Protein AF-A6WAY2-F1 (afdb_monomer_lite)

Radius of gyration: 15.47 Å; chains: 1; bounding box: 26×32×46 Å

Organism: Kineococcus radiotolerans (strain ATCC BAA-149 / DSM 14245 / SRS30216) (NCBI:txid266940)

Foldseek 3Di:
DALLVVQLVCLVPPPDWDFQFLVLVCVVPDPDQPDPVSSVVSVVVSVVSVVVSCVVVVQWDWDADPGGITTDRGDRPDDDDPVVVVVVPPDPDPPPDPPPRDD

Secondary structure (DSSP, 8-state):
--HHHHHHHHHHH--S--PEEHHHHHHHH-SS--SHHHHHHHHHHHHHHHHHHHHH-TT-EEEEETTEEEEEP---SS---HHHHHTTTT-TT-TTSSS-S--

Sequence (103 aa):
MDVYTWLTCRMSYLRKTVVVTWEQLRFQFDRQVSTPCGYRHFRAGFCEASRWVLAIYRGAKVNEVANGIRPRPSPPHVGRDPRRALNQDGEPGRSALFSRACA

Structure (mmCIF, N/CA/C/O backbone):
data_AF-A6WAY2-F1
#
_entry.id   AF-A6WAY2-F1
#
loop_
_atom_site.group_PDB
_atom_site.id
_atom_site.type_symbol
_atom_site.label_atom_id
_atom_site.label_alt_id
_atom_site.label_comp_id
_atom_site.label_asym_id
_atom_site.label_entity_id
_atom_site.label_seq_id
_atom_site.pdbx_PDB_ins_code
_atom_site.Cartn_x
_atom_site.Cartn_y
_atom_site.Cartn_z
_atom_site.occupancy
_atom_site.B_iso_or_equiv
_atom_site.auth_seq_id
_atom_site.auth_comp_id
_atom_site.auth_asym_id
_atom_site.auth_atom_id
_atom_site.pdbx_PDB_model_num
ATOM 1 N N . MET A 1 1 ? 9.629 0.758 1.868 1.00 70.19 1 MET A N 1
ATOM 2 C CA . MET A 1 1 ? 8.556 0.337 2.799 1.00 70.19 1 MET A CA 1
ATOM 3 C C . MET A 1 1 ? 7.774 -0.771 2.115 1.00 70.19 1 MET A C 1
ATOM 5 O O . MET A 1 1 ? 7.537 -0.632 0.927 1.00 70.19 1 MET A O 1
ATOM 9 N N . ASP A 1 2 ? 7.404 -1.844 2.815 1.00 80.62 2 ASP A N 1
ATOM 10 C CA . ASP A 1 2 ? 6.688 -2.994 2.232 1.00 80.62 2 ASP A CA 1
ATOM 11 C C . ASP A 1 2 ? 5.160 -2.847 2.240 1.00 80.62 2 ASP A C 1
ATOM 13 O O . ASP A 1 2 ? 4.595 -2.102 3.046 1.00 80.62 2 ASP A O 1
ATOM 17 N N . VAL A 1 3 ? 4.478 -3.587 1.352 1.00 82.25 3 VAL A N 1
ATOM 18 C CA . VAL A 1 3 ? 3.017 -3.492 1.135 1.00 82.25 3 VAL A CA 1
ATOM 19 C C . VAL A 1 3 ? 2.242 -3.901 2.386 1.00 82.25 3 VAL A C 1
ATOM 21 O O . VAL A 1 3 ? 1.272 -3.242 2.761 1.00 82.25 3 VAL A O 1
ATOM 24 N N . TYR A 1 4 ? 2.708 -4.944 3.074 1.00 83.31 4 TYR A N 1
ATOM 25 C CA . TYR A 1 4 ? 2.113 -5.421 4.321 1.00 83.31 4 TYR A CA 1
ATOM 26 C C . TYR A 1 4 ? 2.169 -4.362 5.431 1.00 83.31 4 TYR A C 1
ATOM 28 O O . TYR A 1 4 ? 1.148 -4.037 6.047 1.00 83.31 4 TYR A O 1
ATOM 36 N N . THR A 1 5 ? 3.352 -3.781 5.656 1.00 82.62 5 THR A N 1
ATOM 37 C CA . THR A 1 5 ? 3.566 -2.735 6.664 1.00 82.62 5 THR A CA 1
ATOM 38 C C . THR A 1 5 ? 2.758 -1.492 6.327 1.00 82.62 5 THR A C 1
ATOM 40 O O . THR A 1 5 ? 2.070 -0.959 7.194 1.00 82.62 5 THR A O 1
ATOM 43 N N . TRP A 1 6 ? 2.758 -1.070 5.060 1.00 84.00 6 TRP A N 1
ATOM 44 C CA . TRP A 1 6 ? 1.953 0.060 4.604 1.00 84.00 6 TRP A CA 1
ATOM 45 C C . TRP A 1 6 ? 0.467 -0.149 4.880 1.00 84.00 6 TRP A C 1
ATOM 47 O O . TRP A 1 6 ? -0.162 0.729 5.464 1.00 84.00 6 TRP A O 1
ATOM 57 N N . LEU A 1 7 ? -0.095 -1.307 4.518 1.00 82.06 7 LEU A N 1
ATOM 58 C CA . LEU A 1 7 ? -1.516 -1.582 4.714 1.00 82.06 7 LEU A CA 1
ATOM 59 C C . LEU A 1 7 ? -1.873 -1.634 6.203 1.00 82.06 7 LEU A C 1
ATOM 61 O O . LEU A 1 7 ? -2.859 -1.028 6.622 1.00 82.06 7 LEU A O 1
ATOM 65 N N . THR A 1 8 ? -1.047 -2.301 7.008 1.00 82.88 8 THR A N 1
ATOM 66 C CA . THR A 1 8 ? -1.243 -2.419 8.459 1.00 82.88 8 THR A CA 1
ATOM 67 C C . THR A 1 8 ? -1.184 -1.052 9.139 1.00 82.88 8 THR A C 1
ATOM 69 O O . THR A 1 8 ? -2.103 -0.683 9.873 1.00 82.88 8 THR A O 1
ATOM 72 N N . CYS A 1 9 ? -0.156 -0.252 8.837 1.00 80.38 9 CYS A N 1
ATOM 73 C CA . CYS A 1 9 ? -0.035 1.112 9.340 1.00 80.38 9 CYS A CA 1
ATOM 74 C C . CYS A 1 9 ? -1.196 1.984 8.862 1.00 80.38 9 CYS A C 1
ATOM 76 O O . CYS A 1 9 ? -1.754 2.735 9.658 1.00 80.38 9 CYS A O 1
ATOM 78 N N . ARG A 1 10 ? -1.613 1.864 7.593 1.00 80.62 10 ARG A N 1
ATOM 79 C CA . ARG A 1 10 ? -2.760 2.611 7.068 1.00 80.62 10 ARG A CA 1
ATOM 80 C C . ARG A 1 10 ? -4.001 2.291 7.895 1.00 80.62 10 ARG A C 1
ATOM 82 O O . ARG A 1 10 ? -4.602 3.215 8.426 1.00 80.62 10 ARG A O 1
ATOM 89 N N . MET A 1 11 ? -4.342 1.015 8.081 1.00 78.44 11 MET A N 1
ATOM 90 C CA . MET A 1 11 ? -5.533 0.599 8.837 1.00 78.44 11 MET A CA 1
ATOM 91 C C . MET A 1 11 ? -5.509 1.043 10.305 1.00 78.44 11 MET A C 1
ATOM 93 O O . MET A 1 11 ? -6.564 1.340 10.857 1.00 78.44 11 MET A O 1
ATOM 97 N N . SER A 1 12 ? -4.328 1.176 10.917 1.00 75.06 12 SER A N 1
ATOM 98 C CA . SER A 1 12 ? -4.200 1.658 12.299 1.00 75.06 12 SER A CA 1
ATOM 99 C C . SER A 1 12 ? -4.643 3.115 12.502 1.00 75.06 12 SER A C 1
ATOM 101 O O . SER A 1 12 ? -5.014 3.473 13.620 1.00 75.06 12 SER A O 1
ATOM 103 N N . TYR A 1 13 ? -4.594 3.965 11.471 1.00 75.31 13 TYR A N 1
ATOM 104 C CA . TYR A 1 13 ? -4.941 5.394 11.585 1.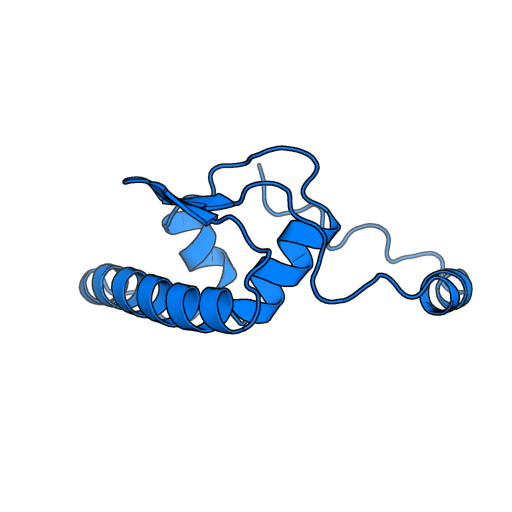00 75.31 13 TYR A CA 1
ATOM 105 C C . TYR A 1 13 ? -6.023 5.844 10.591 1.00 75.31 13 TYR A C 1
ATOM 107 O O . TYR A 1 13 ? -6.483 6.988 10.641 1.00 75.31 13 TYR A O 1
ATOM 115 N N . LEU A 1 14 ? -6.450 4.973 9.672 1.00 72.62 14 LEU A N 1
ATOM 116 C CA . LEU A 1 14 ? -7.421 5.300 8.633 1.00 72.62 14 LEU A CA 1
ATOM 117 C C . LEU A 1 14 ? -8.828 5.438 9.226 1.00 72.62 14 LEU A C 1
ATOM 119 O O . LEU A 1 14 ? -9.565 4.468 9.366 1.00 72.62 14 LEU A O 1
ATOM 123 N N . ARG A 1 15 ? -9.226 6.678 9.523 1.00 67.25 15 ARG A N 1
ATOM 124 C CA . ARG A 1 15 ? -10.585 7.009 9.991 1.00 67.25 15 ARG A CA 1
ATOM 125 C C . ARG A 1 15 ? -11.604 7.148 8.855 1.00 67.25 15 ARG A C 1
ATOM 127 O O . ARG A 1 15 ? -12.802 7.061 9.095 1.00 67.25 15 ARG A O 1
ATOM 134 N N . LYS A 1 16 ? -11.146 7.402 7.624 1.00 71.62 16 LYS A N 1
ATOM 135 C CA . LYS A 1 16 ? -11.984 7.652 6.437 1.00 71.62 16 LYS A CA 1
ATOM 136 C C . LYS A 1 16 ? -11.423 6.919 5.225 1.00 71.62 16 LYS A C 1
ATOM 138 O O . LYS A 1 16 ? -10.215 6.762 5.108 1.00 71.62 16 LYS A O 1
ATOM 143 N N . THR A 1 17 ? -12.286 6.511 4.300 1.00 76.12 17 THR A N 1
ATOM 144 C CA . THR A 1 17 ? -11.869 5.905 3.027 1.00 76.12 17 THR A CA 1
ATOM 145 C C . THR A 1 17 ? -11.162 6.941 2.156 1.00 76.12 17 THR A C 1
ATOM 147 O O . THR A 1 17 ? -11.816 7.833 1.613 1.00 76.12 17 THR A O 1
ATOM 150 N N . VAL A 1 18 ? -9.848 6.813 1.999 1.00 81.81 18 VAL A N 1
ATOM 151 C CA . VAL A 1 18 ? -9.039 7.688 1.140 1.00 81.81 18 VAL A CA 1
ATOM 152 C C . VAL A 1 18 ? -8.641 6.911 -0.106 1.00 81.81 18 VAL A C 1
ATOM 154 O O . VAL A 1 18 ? -8.311 5.733 -0.011 1.00 81.81 18 VAL A O 1
ATOM 157 N N . VAL A 1 19 ? -8.703 7.553 -1.270 1.00 84.12 19 VAL A N 1
ATOM 158 C CA . VAL A 1 19 ? -8.132 6.999 -2.502 1.00 84.12 19 VAL A CA 1
ATOM 159 C C . VAL A 1 19 ? -6.669 7.414 -2.538 1.00 84.12 19 VAL A C 1
ATOM 161 O O . VAL A 1 19 ? -6.377 8.604 -2.535 1.00 84.12 19 VAL A O 1
ATOM 164 N N . VAL A 1 20 ? -5.763 6.443 -2.526 1.00 85.06 20 VAL A N 1
ATOM 165 C CA . VAL A 1 20 ? -4.326 6.682 -2.672 1.00 85.06 20 VAL A CA 1
ATOM 166 C C . VAL A 1 20 ? -3.973 6.449 -4.129 1.00 85.06 20 VAL A C 1
ATOM 168 O O . VAL A 1 20 ? -4.207 5.353 -4.640 1.00 85.06 20 VAL A O 1
ATOM 171 N N . THR A 1 21 ? -3.459 7.471 -4.810 1.00 87.06 21 THR A N 1
ATOM 172 C CA . THR A 1 21 ? -3.142 7.355 -6.239 1.00 87.06 21 THR A CA 1
ATOM 173 C C . THR A 1 21 ? -1.924 6.464 -6.465 1.00 87.06 21 THR A C 1
ATOM 175 O O . THR A 1 21 ? -1.075 6.300 -5.583 1.00 87.06 21 THR A O 1
ATOM 178 N N . TRP A 1 22 ? -1.807 5.890 -7.663 1.00 83.62 22 TRP A N 1
ATOM 179 C CA . TRP A 1 22 ? -0.627 5.101 -8.038 1.00 83.62 22 TRP A CA 1
ATOM 180 C C . TRP A 1 22 ? 0.673 5.908 -7.951 1.00 83.62 22 TRP A C 1
ATOM 182 O O . TRP A 1 22 ? 1.712 5.360 -7.598 1.00 83.62 22 TRP A O 1
ATOM 192 N N . GLU A 1 23 ? 0.613 7.215 -8.208 1.00 81.31 23 GLU A N 1
ATOM 193 C CA . GLU A 1 23 ? 1.757 8.120 -8.079 1.00 81.31 23 GLU A CA 1
ATOM 194 C C . GLU A 1 23 ? 2.185 8.310 -6.623 1.00 81.31 23 GLU A C 1
ATOM 196 O O . GLU A 1 23 ? 3.374 8.227 -6.319 1.00 81.31 23 GLU A O 1
ATOM 201 N N . GLN A 1 24 ? 1.225 8.498 -5.711 1.00 82.50 24 GLN A 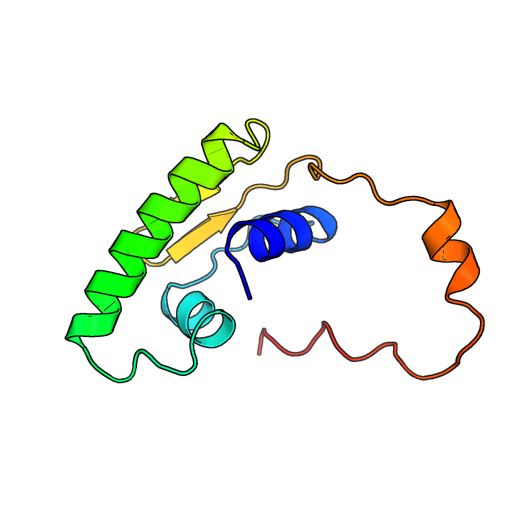N 1
ATOM 202 C CA . GLN A 1 24 ? 1.498 8.587 -4.276 1.00 82.50 24 GLN A CA 1
ATOM 203 C C . GLN A 1 24 ? 2.045 7.273 -3.723 1.00 82.50 24 GLN A C 1
ATOM 205 O O . GLN A 1 24 ? 2.922 7.292 -2.859 1.00 82.50 24 GLN A O 1
ATOM 210 N N . LEU A 1 25 ? 1.518 6.136 -4.190 1.00 82.00 25 LEU A N 1
ATOM 211 C CA . LEU A 1 25 ? 2.059 4.820 -3.859 1.00 82.00 25 LEU A CA 1
ATOM 212 C C . LEU A 1 25 ? 3.491 4.713 -4.366 1.00 82.00 25 LEU A C 1
ATOM 214 O O . LEU A 1 25 ? 4.382 4.432 -3.577 1.00 82.00 25 LEU A O 1
ATOM 218 N N . ARG A 1 26 ? 3.748 5.036 -5.633 1.00 79.00 26 ARG A N 1
ATOM 219 C CA . ARG A 1 26 ? 5.111 5.040 -6.162 1.00 79.00 26 ARG A CA 1
ATOM 220 C C . ARG A 1 26 ? 6.026 5.895 -5.288 1.00 79.00 26 ARG A C 1
ATOM 222 O O . ARG A 1 26 ? 7.001 5.373 -4.793 1.00 79.00 26 ARG A O 1
ATOM 229 N N . PHE A 1 27 ? 5.676 7.137 -4.970 1.00 79.62 27 PHE A N 1
ATOM 230 C CA . PHE A 1 27 ? 6.524 7.993 -4.129 1.00 79.62 27 PHE A CA 1
ATOM 231 C C . PHE A 1 27 ? 6.810 7.421 -2.723 1.00 79.62 27 PHE A C 1
ATOM 233 O O . PHE A 1 27 ? 7.880 7.636 -2.166 1.00 79.62 27 PHE A O 1
ATOM 240 N N . GLN A 1 28 ? 5.868 6.674 -2.140 1.00 79.06 28 GLN A N 1
ATOM 241 C CA . GLN A 1 28 ? 6.033 6.034 -0.826 1.00 79.06 28 GLN A CA 1
ATOM 242 C C . GLN A 1 28 ? 6.859 4.740 -0.873 1.00 79.06 28 GLN A C 1
ATOM 244 O O . GLN A 1 28 ? 7.501 4.375 0.116 1.00 79.06 28 GLN A O 1
ATOM 249 N N . PHE A 1 29 ? 6.787 4.013 -1.987 1.00 75.69 29 PHE A N 1
ATOM 250 C CA . PHE A 1 29 ? 7.424 2.711 -2.168 1.00 75.69 29 PHE A CA 1
ATOM 251 C C . PHE A 1 29 ? 8.760 2.803 -2.901 1.00 75.69 29 PHE A C 1
ATOM 253 O O . PHE A 1 29 ? 9.592 1.911 -2.746 1.00 75.69 29 PHE A O 1
ATOM 260 N N . ASP A 1 30 ? 8.974 3.868 -3.668 1.00 63.94 30 ASP A N 1
ATOM 261 C CA . ASP A 1 30 ? 9.969 3.886 -4.718 1.00 63.94 30 ASP A CA 1
ATOM 262 C C . ASP A 1 30 ? 11.120 4.872 -4.507 1.00 63.94 30 ASP A C 1
ATOM 264 O O . ASP A 1 30 ? 10.943 6.057 -4.226 1.00 63.94 30 ASP A O 1
ATOM 268 N N . ARG A 1 31 ? 12.317 4.332 -4.754 1.00 55.44 31 ARG A N 1
ATOM 269 C CA . ARG A 1 31 ? 13.567 5.052 -5.015 1.00 55.44 31 ARG A CA 1
ATOM 270 C C . ARG A 1 31 ? 14.193 4.629 -6.367 1.00 55.44 31 ARG A C 1
ATOM 272 O O . ARG A 1 31 ? 15.287 5.086 -6.670 1.00 55.44 31 ARG A O 1
ATOM 279 N N . GLN A 1 32 ? 13.560 3.757 -7.169 1.00 53.03 32 GLN A N 1
ATOM 280 C CA . GLN A 1 32 ? 14.187 3.036 -8.295 1.00 53.03 32 GLN A CA 1
ATOM 281 C C . GLN A 1 32 ? 13.340 2.880 -9.592 1.00 53.03 32 GLN A C 1
ATOM 283 O O . GLN A 1 32 ? 13.860 2.444 -10.617 1.00 53.03 32 GLN A O 1
ATOM 288 N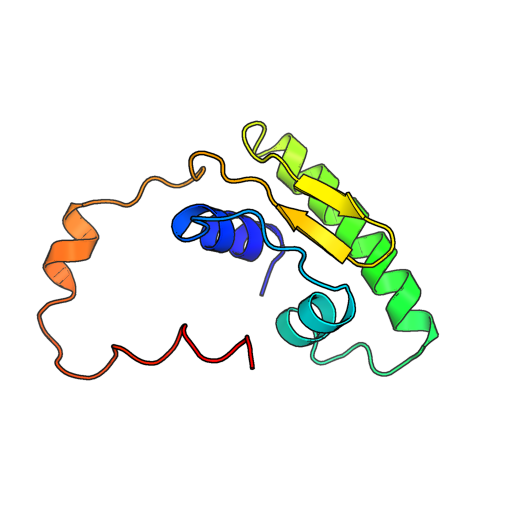 N . VAL A 1 33 ? 12.072 3.287 -9.630 1.00 57.31 33 VAL A N 1
ATOM 289 C CA . VAL A 1 33 ? 11.151 3.254 -10.784 1.00 57.31 33 VAL A CA 1
ATOM 290 C C . VAL A 1 33 ? 11.150 4.621 -11.492 1.00 57.31 33 VAL A C 1
ATOM 292 O O . VAL A 1 33 ? 10.160 5.361 -11.518 1.00 57.31 33 VAL A O 1
ATOM 295 N N . SER A 1 34 ? 12.291 4.972 -12.098 1.00 56.75 34 SER A N 1
ATOM 296 C CA . SER A 1 34 ? 12.414 6.175 -12.948 1.00 56.75 34 SER A CA 1
ATOM 297 C C . SER A 1 34 ? 11.913 5.977 -14.385 1.00 56.75 34 SER A C 1
ATOM 299 O O . SER A 1 34 ? 11.697 6.953 -15.097 1.00 56.75 34 SER A O 1
ATOM 301 N N . THR A 1 35 ? 11.691 4.740 -14.836 1.00 63.97 35 THR A N 1
ATOM 302 C CA . THR A 1 35 ? 11.342 4.456 -16.239 1.00 63.97 35 THR A CA 1
ATOM 303 C C . THR A 1 35 ? 9.825 4.273 -16.429 1.00 63.97 35 THR A C 1
ATOM 305 O O . THR A 1 35 ? 9.193 3.607 -15.605 1.00 63.97 35 THR A O 1
ATOM 308 N N . PRO A 1 36 ? 9.221 4.752 -17.538 1.00 63.28 36 PRO A N 1
ATOM 309 C CA . PRO A 1 36 ? 7.798 4.547 -17.845 1.00 63.28 36 PRO A CA 1
ATOM 310 C C . PRO A 1 36 ? 7.362 3.073 -17.873 1.00 63.28 36 PRO A C 1
ATOM 312 O O . PRO A 1 36 ? 6.267 2.738 -17.424 1.00 63.28 36 PRO A O 1
ATOM 315 N N . CYS A 1 37 ? 8.229 2.168 -18.342 1.00 66.00 37 CYS A N 1
ATOM 316 C CA . CYS A 1 37 ? 7.983 0.722 -18.282 1.00 66.00 37 CYS A CA 1
ATOM 317 C C . CYS A 1 37 ? 7.861 0.244 -16.831 1.00 66.00 37 CYS A C 1
ATOM 319 O O . CYS A 1 37 ? 6.960 -0.522 -16.487 1.00 66.00 37 CYS A O 1
ATOM 321 N N . GLY A 1 38 ? 8.714 0.773 -15.955 1.00 70.19 38 GLY A N 1
ATOM 322 C CA . GLY A 1 38 ? 8.715 0.463 -14.535 1.00 70.19 38 GLY A CA 1
ATOM 323 C C . GLY A 1 38 ? 7.407 0.838 -13.831 1.00 70.19 38 GLY A C 1
ATOM 324 O O . GLY A 1 38 ? 7.018 0.142 -12.902 1.00 70.19 38 GLY A O 1
ATOM 325 N N . TYR A 1 39 ? 6.663 1.846 -14.305 1.00 72.12 39 TYR A N 1
ATOM 326 C CA . TYR A 1 39 ? 5.338 2.173 -13.759 1.00 72.12 39 TYR A CA 1
ATOM 327 C C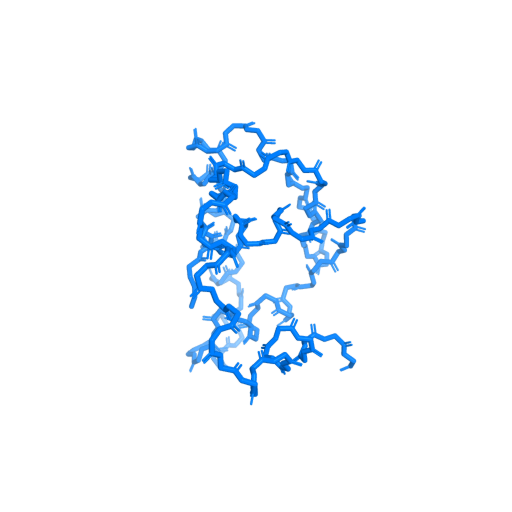 . TYR A 1 39 ? 4.322 1.036 -13.957 1.00 72.12 39 TYR A C 1
ATOM 329 O O . TYR A 1 39 ? 3.567 0.697 -13.043 1.00 72.12 39 TYR A O 1
ATOM 337 N N . ARG A 1 40 ? 4.317 0.404 -15.139 1.00 74.00 40 ARG A N 1
ATOM 338 C CA . ARG A 1 40 ? 3.434 -0.739 -15.422 1.00 74.00 40 ARG A CA 1
ATOM 339 C C . ARG A 1 40 ? 3.831 -1.961 -14.597 1.00 74.00 40 ARG A C 1
ATOM 341 O O . ARG A 1 40 ? 2.957 -2.601 -14.015 1.00 74.00 40 ARG A O 1
ATOM 348 N N . HIS A 1 41 ? 5.132 -2.235 -14.497 1.00 78.69 41 HIS A N 1
ATOM 349 C CA . HIS A 1 41 ? 5.655 -3.318 -13.660 1.00 78.69 41 HIS A CA 1
ATOM 350 C C . HIS A 1 41 ? 5.375 -3.082 -12.172 1.00 78.69 41 HIS A C 1
ATOM 352 O O . HIS A 1 41 ? 4.981 -4.013 -11.477 1.00 78.69 41 HIS A O 1
ATOM 358 N N . PHE A 1 42 ? 5.478 -1.836 -11.701 1.00 81.38 42 PHE A N 1
ATOM 359 C CA . PHE A 1 42 ? 5.137 -1.457 -10.332 1.00 81.38 42 PHE A CA 1
ATOM 360 C C . PHE A 1 42 ? 3.670 -1.738 -10.030 1.00 81.38 42 PHE A C 1
ATOM 362 O O . PHE A 1 42 ? 3.368 -2.386 -9.034 1.00 81.38 42 PHE A O 1
ATOM 369 N N . ARG A 1 43 ? 2.750 -1.305 -10.902 1.00 81.75 43 ARG A N 1
ATOM 370 C CA . ARG A 1 43 ? 1.320 -1.562 -10.700 1.00 81.75 43 ARG A CA 1
ATOM 371 C C . ARG A 1 43 ? 1.021 -3.061 -10.661 1.00 81.75 43 ARG A C 1
ATOM 373 O O . ARG A 1 43 ? 0.308 -3.503 -9.767 1.00 81.75 43 ARG A O 1
ATOM 380 N N . ALA A 1 44 ? 1.584 -3.833 -11.591 1.00 82.81 44 ALA A N 1
ATOM 381 C CA . ALA A 1 44 ? 1.406 -5.283 -11.630 1.00 82.81 44 ALA A CA 1
ATOM 382 C C . ALA A 1 44 ? 1.946 -5.964 -10.358 1.00 82.81 44 ALA A C 1
ATOM 384 O O . ALA A 1 44 ? 1.212 -6.707 -9.709 1.00 82.81 44 ALA A O 1
ATOM 385 N N . GLY A 1 45 ? 3.179 -5.641 -9.954 1.00 84.44 45 GLY A N 1
ATOM 386 C CA . GLY A 1 45 ? 3.796 -6.188 -8.745 1.00 84.44 45 GLY A CA 1
ATOM 387 C C . GLY A 1 45 ? 3.081 -5.758 -7.464 1.00 84.44 45 GLY A C 1
ATOM 388 O O . GLY A 1 45 ? 2.916 -6.557 -6.547 1.00 84.44 45 GLY A O 1
ATOM 389 N N . PHE A 1 46 ? 2.574 -4.524 -7.405 1.00 84.69 46 PHE A N 1
ATOM 390 C CA . PHE A 1 46 ? 1.790 -4.048 -6.269 1.00 84.69 46 PHE A CA 1
ATOM 391 C C . PHE A 1 46 ? 0.454 -4.788 -6.154 1.00 84.69 46 PHE A C 1
ATOM 393 O O . PHE A 1 46 ? 0.063 -5.174 -5.052 1.00 84.69 46 PHE A O 1
ATOM 400 N N . CYS A 1 47 ? -0.251 -5.001 -7.269 1.00 83.38 47 CYS A N 1
ATOM 401 C CA . CYS A 1 47 ? -1.482 -5.793 -7.292 1.00 83.38 47 CYS A CA 1
ATOM 402 C C . CYS A 1 47 ? -1.218 -7.238 -6.844 1.00 83.38 47 CYS A C 1
ATOM 404 O O . CYS A 1 47 ? -1.972 -7.780 -6.037 1.00 83.38 47 CYS A O 1
ATOM 406 N N . GLU A 1 48 ? -0.130 -7.855 -7.307 1.00 85.75 48 GLU A N 1
ATOM 407 C CA . GLU A 1 48 ? 0.260 -9.201 -6.883 1.00 85.75 48 GLU A CA 1
ATOM 408 C C . GLU A 1 48 ? 0.570 -9.258 -5.382 1.00 85.75 48 GLU A C 1
ATOM 410 O O . GLU A 1 48 ? -0.034 -10.047 -4.653 1.00 85.75 48 GLU A O 1
ATOM 415 N N . ALA A 1 49 ? 1.423 -8.361 -4.887 1.00 85.50 49 ALA A N 1
ATOM 416 C CA . ALA A 1 49 ? 1.735 -8.252 -3.464 1.00 85.50 49 ALA A CA 1
ATOM 417 C C . ALA A 1 49 ? 0.480 -7.973 -2.618 1.00 85.50 49 ALA A C 1
ATOM 419 O O . ALA A 1 49 ? 0.322 -8.525 -1.531 1.00 85.50 49 ALA A O 1
ATOM 420 N N . SER A 1 50 ? -0.454 -7.165 -3.127 1.00 83.75 50 SER A N 1
ATOM 421 C CA . SER A 1 50 ? -1.728 -6.891 -2.456 1.00 83.75 50 SER A CA 1
ATOM 422 C C . SER A 1 50 ? -2.584 -8.147 -2.324 1.00 83.75 50 SER A C 1
ATOM 424 O O . SER A 1 50 ? -3.170 -8.362 -1.267 1.00 83.75 50 SER A O 1
ATOM 426 N N . ARG A 1 51 ? -2.623 -9.014 -3.343 1.00 84.06 51 ARG A N 1
ATOM 427 C CA . ARG A 1 51 ? -3.333 -10.304 -3.269 1.00 84.06 51 ARG A CA 1
ATOM 428 C C . ARG A 1 51 ? -2.741 -11.209 -2.193 1.00 84.06 51 ARG A C 1
ATOM 430 O O . ARG A 1 51 ? -3.496 -11.775 -1.405 1.00 84.06 51 ARG A O 1
ATOM 437 N N . TRP A 1 52 ? -1.414 -11.285 -2.109 1.00 86.44 52 TRP A N 1
ATOM 438 C CA . TRP A 1 52 ? -0.727 -12.031 -1.050 1.00 86.44 52 TRP A CA 1
ATOM 439 C C . TRP A 1 52 ? -1.062 -11.493 0.342 1.00 86.44 52 TRP A C 1
ATOM 441 O O . TRP A 1 52 ? -1.424 -12.253 1.240 1.00 86.44 52 TRP A O 1
ATOM 451 N N . VAL A 1 53 ? -1.022 -10.171 0.514 1.00 84.81 53 VAL A N 1
ATOM 452 C CA . VAL A 1 53 ? -1.374 -9.530 1.786 1.00 84.81 53 VAL A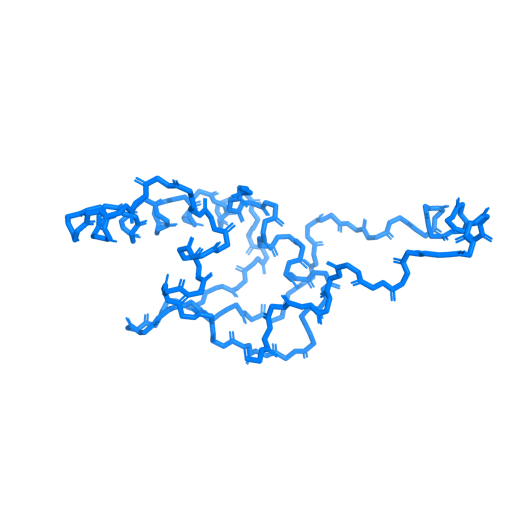 CA 1
ATOM 453 C C . VAL A 1 53 ? -2.842 -9.757 2.143 1.00 84.81 53 VAL A C 1
ATOM 455 O O . VAL A 1 53 ? -3.131 -10.013 3.305 1.00 84.81 53 VAL A O 1
ATOM 458 N N . LEU A 1 54 ? -3.768 -9.718 1.182 1.00 83.94 54 LEU A N 1
ATOM 459 C CA . LEU A 1 54 ? -5.185 -10.018 1.424 1.00 83.94 54 LEU A CA 1
ATOM 460 C C . LEU A 1 54 ? -5.418 -11.487 1.812 1.00 83.94 54 LEU A C 1
ATOM 462 O O . LEU A 1 54 ? -6.334 -11.771 2.584 1.00 83.94 54 LEU A O 1
ATOM 466 N N . ALA A 1 55 ? -4.583 -12.415 1.331 1.00 85.44 55 ALA A N 1
ATOM 467 C CA . ALA A 1 55 ? -4.646 -13.818 1.735 1.00 85.44 55 ALA A CA 1
ATOM 468 C C . ALA A 1 55 ? -4.238 -14.017 3.207 1.00 85.44 55 ALA A C 1
ATOM 470 O O . ALA A 1 55 ? -4.873 -14.801 3.916 1.00 85.44 55 ALA A O 1
ATOM 471 N N . ILE A 1 56 ? -3.228 -13.273 3.674 1.00 85.12 56 ILE A N 1
ATOM 472 C CA . ILE A 1 56 ? -2.755 -13.290 5.070 1.00 85.12 56 ILE A CA 1
ATOM 473 C C . ILE A 1 56 ? -3.713 -12.496 5.972 1.00 85.12 56 ILE A C 1
ATOM 475 O O . ILE A 1 56 ? -4.146 -12.962 7.024 1.00 85.12 56 ILE A O 1
ATOM 479 N N . TYR A 1 57 ? -4.096 -11.297 5.542 1.00 81.06 57 TYR A N 1
ATOM 480 C CA . TYR A 1 57 ? -4.933 -10.365 6.281 1.00 81.06 57 TYR A CA 1
ATOM 481 C C . TYR A 1 57 ? -6.341 -10.302 5.680 1.00 81.06 57 TYR A C 1
ATOM 483 O O . TYR A 1 57 ? -6.761 -9.304 5.097 1.00 81.06 57 TYR A O 1
ATOM 491 N N . ARG A 1 58 ? -7.109 -11.378 5.888 1.00 73.25 58 ARG A N 1
ATOM 492 C CA . ARG A 1 58 ? -8.475 -11.549 5.352 1.00 73.25 58 ARG A CA 1
ATOM 493 C C . ARG A 1 58 ? -9.468 -10.444 5.740 1.00 73.25 58 ARG A C 1
ATOM 495 O O . ARG A 1 58 ? -10.484 -10.267 5.074 1.00 73.25 58 ARG A O 1
ATOM 502 N N . GLY A 1 59 ? -9.200 -9.717 6.826 1.00 72.06 59 GLY A N 1
ATOM 503 C CA . GLY A 1 59 ? -10.024 -8.596 7.286 1.00 72.06 59 GLY A CA 1
ATOM 504 C C . GLY A 1 59 ? -9.806 -7.296 6.507 1.00 72.06 59 GLY A C 1
ATOM 505 O O . GLY A 1 59 ? -10.674 -6.418 6.545 1.00 72.06 59 GLY A O 1
ATOM 506 N N . ALA A 1 60 ? -8.687 -7.164 5.785 1.00 77.19 60 ALA A N 1
ATOM 507 C CA . ALA A 1 60 ? -8.413 -5.979 4.989 1.00 77.19 60 ALA A CA 1
ATOM 508 C C . ALA A 1 60 ? -9.373 -5.879 3.808 1.00 77.19 60 ALA A C 1
ATOM 510 O O . ALA A 1 60 ? -9.464 -6.756 2.953 1.00 77.19 60 ALA A O 1
ATOM 511 N N . LYS A 1 61 ? -10.052 -4.739 3.722 1.00 77.25 61 LYS A N 1
ATOM 512 C CA . LYS A 1 61 ? -10.909 -4.407 2.588 1.00 77.25 61 LYS A CA 1
ATOM 513 C C . LYS A 1 61 ? -10.197 -3.373 1.735 1.00 77.25 61 LYS A C 1
ATOM 515 O O . LYS A 1 61 ? -10.144 -2.202 2.100 1.00 77.25 61 LYS A O 1
ATOM 520 N N . VAL A 1 62 ? -9.672 -3.793 0.595 1.00 79.38 62 VAL A N 1
ATOM 521 C CA . VAL A 1 62 ? -8.986 -2.914 -0.354 1.00 79.38 62 VAL A CA 1
ATOM 522 C C . VAL A 1 62 ? -9.708 -2.993 -1.688 1.00 79.38 62 VAL A C 1
ATOM 524 O O . VAL A 1 62 ? -9.899 -4.081 -2.217 1.00 79.38 62 VAL A O 1
ATOM 527 N N . ASN A 1 63 ? -10.139 -1.846 -2.210 1.00 81.12 63 ASN A N 1
ATOM 528 C CA . ASN A 1 63 ? -10.749 -1.767 -3.532 1.00 81.12 63 ASN A CA 1
ATOM 529 C C . ASN A 1 63 ? -9.751 -1.125 -4.498 1.00 81.12 63 ASN A C 1
ATOM 531 O O . ASN A 1 63 ? -9.316 0.006 -4.277 1.00 81.12 63 ASN A O 1
ATOM 535 N N . GLU A 1 64 ? -9.410 -1.826 -5.572 1.00 78.38 64 GLU A N 1
ATOM 536 C CA . GLU A 1 64 ? -8.616 -1.265 -6.663 1.00 78.38 64 GLU A CA 1
ATOM 537 C C . GLU A 1 64 ? -9.496 -0.349 -7.523 1.00 78.38 64 GLU A C 1
ATOM 539 O O . GLU A 1 64 ? -10.631 -0.682 -7.861 1.00 78.38 64 GLU A O 1
ATOM 544 N N . VAL A 1 65 ? -8.984 0.832 -7.855 1.00 80.94 65 VAL A N 1
ATOM 545 C CA . VAL A 1 65 ? -9.646 1.835 -8.696 1.00 80.94 65 VAL A CA 1
ATOM 546 C C . VAL A 1 65 ? -8.707 2.160 -9.860 1.00 80.94 65 VAL A C 1
ATOM 548 O O . VAL A 1 65 ? -7.490 2.008 -9.755 1.00 80.94 65 VAL A O 1
ATOM 551 N N . ALA A 1 66 ? -9.234 2.639 -10.989 1.00 75.62 66 ALA A N 1
ATOM 552 C CA . ALA A 1 66 ? -8.408 2.973 -12.154 1.00 75.62 66 ALA A CA 1
ATOM 553 C C . ALA A 1 66 ? -7.241 3.921 -11.805 1.00 75.62 66 ALA A C 1
ATOM 555 O O . ALA A 1 66 ? -6.117 3.710 -12.258 1.00 75.62 66 ALA A O 1
ATOM 556 N N . ASN A 1 67 ? -7.498 4.897 -10.928 1.00 79.81 67 ASN A N 1
ATOM 557 C CA . ASN A 1 67 ? -6.536 5.919 -10.515 1.00 79.81 67 ASN A CA 1
ATOM 558 C C . ASN A 1 67 ? -5.680 5.535 -9.286 1.00 79.81 67 ASN A C 1
ATOM 560 O O . ASN A 1 67 ? -4.791 6.285 -8.891 1.00 79.81 67 ASN A O 1
ATOM 564 N N . GLY A 1 68 ? -5.934 4.392 -8.640 1.00 83.25 68 GLY A N 1
ATOM 565 C CA . GLY A 1 68 ? -5.207 4.033 -7.425 1.00 83.25 68 GLY A CA 1
ATOM 566 C C . GLY A 1 68 ? -5.879 2.956 -6.592 1.00 83.25 68 GLY A C 1
ATOM 567 O O . GLY A 1 68 ? -6.588 2.092 -7.096 1.00 83.25 68 GLY A O 1
ATOM 568 N N . ILE A 1 69 ? -5.676 3.025 -5.283 1.00 83.94 69 ILE A N 1
ATOM 569 C CA . ILE A 1 69 ? -6.191 2.043 -4.337 1.00 83.94 69 ILE A CA 1
ATOM 570 C C . ILE A 1 69 ? -6.997 2.742 -3.258 1.00 83.94 69 ILE A C 1
ATOM 572 O O . ILE A 1 69 ? -6.567 3.730 -2.665 1.00 83.94 69 ILE A O 1
ATOM 576 N N . ARG A 1 70 ? -8.180 2.200 -2.982 1.00 84.50 70 ARG A N 1
ATOM 577 C CA . ARG A 1 70 ? -9.085 2.681 -1.946 1.00 84.50 70 ARG A CA 1
ATOM 578 C C . ARG A 1 70 ? -9.154 1.668 -0.802 1.00 84.50 70 ARG A C 1
ATOM 580 O O . ARG A 1 70 ? -10.001 0.768 -0.835 1.00 84.50 70 ARG A O 1
ATOM 587 N N . PRO A 1 71 ? -8.292 1.787 0.223 1.00 80.69 71 PRO A N 1
ATOM 588 C CA . PRO A 1 71 ? -8.465 1.036 1.458 1.00 80.69 71 PRO A CA 1
ATOM 589 C C . PRO A 1 71 ? -9.753 1.468 2.173 1.00 80.69 71 PRO A C 1
ATOM 591 O O . PRO A 1 71 ? -10.062 2.659 2.298 1.00 80.69 71 PRO A O 1
ATOM 594 N N . ARG A 1 72 ? -10.519 0.485 2.648 1.00 78.06 72 ARG A N 1
ATOM 595 C CA . ARG A 1 72 ? -11.664 0.677 3.539 1.00 78.06 72 ARG A CA 1
ATOM 596 C C . ARG A 1 72 ? -11.241 0.433 4.984 1.00 78.06 72 ARG A C 1
ATOM 598 O O . ARG A 1 72 ? -10.483 -0.506 5.221 1.00 78.06 72 ARG A O 1
ATOM 605 N N . PRO A 1 73 ? -11.729 1.245 5.940 1.00 70.62 73 PRO A N 1
ATOM 606 C CA . PRO A 1 73 ? -11.388 1.074 7.344 1.00 70.62 73 PRO A CA 1
ATOM 607 C C . PRO A 1 73 ? -11.759 -0.344 7.789 1.00 70.62 73 PRO A C 1
ATOM 609 O O . PRO A 1 73 ? -12.889 -0.796 7.594 1.00 70.62 73 PRO A O 1
ATOM 612 N N . SER A 1 74 ? -10.773 -1.058 8.321 1.00 72.81 74 SER A N 1
ATOM 613 C CA . SER A 1 74 ? -10.903 -2.425 8.827 1.00 72.81 74 SER A CA 1
ATOM 614 C C . SER A 1 74 ? -10.052 -2.584 10.091 1.00 72.81 74 SER A C 1
ATOM 616 O O . SER A 1 74 ? -9.081 -1.836 10.242 1.00 72.81 74 SER A O 1
ATOM 618 N N . PRO A 1 75 ? -10.413 -3.499 11.012 1.00 68.81 75 PRO A N 1
ATOM 619 C CA . PRO A 1 75 ? -9.688 -3.670 12.270 1.00 68.81 75 PRO A CA 1
ATOM 620 C C . PRO A 1 75 ? -8.253 -4.140 12.006 1.00 68.81 75 PRO A C 1
ATOM 622 O O . PRO A 1 75 ? -8.117 -5.200 11.401 1.00 68.81 75 PRO A O 1
ATOM 625 N N . PRO A 1 76 ? -7.212 -3.400 12.442 1.00 70.50 76 PRO A N 1
ATOM 626 C CA . PRO A 1 76 ? -5.820 -3.700 12.111 1.00 70.50 76 PRO A CA 1
ATOM 627 C C . PRO A 1 76 ? -5.422 -5.115 12.548 1.00 70.50 76 PRO A C 1
ATOM 629 O O . PRO A 1 76 ? -5.783 -5.555 13.636 1.00 70.50 76 PRO A O 1
ATOM 632 N N . HIS A 1 77 ? -4.640 -5.809 11.712 1.00 66.75 77 HIS A N 1
ATOM 633 C CA . HIS A 1 77 ? -4.172 -7.173 12.000 1.00 66.75 77 HIS A CA 1
ATOM 634 C C . HIS A 1 77 ? -3.288 -7.237 13.251 1.00 66.75 77 HIS A C 1
ATOM 636 O O . HIS A 1 77 ? -3.336 -8.193 14.017 1.00 66.75 77 HIS A O 1
ATOM 642 N N . VAL A 1 78 ? -2.486 -6.193 13.459 1.00 73.06 78 VAL A N 1
ATOM 643 C CA . VAL A 1 78 ? -1.669 -6.022 14.656 1.00 73.06 78 VAL A CA 1
ATOM 644 C C . VAL A 1 78 ? -2.405 -5.058 15.577 1.00 73.06 78 VAL A C 1
ATOM 646 O O . VAL A 1 78 ? -2.540 -3.871 15.271 1.00 73.06 78 VAL A O 1
ATOM 649 N N . GLY A 1 79 ? -2.909 -5.584 16.693 1.00 64.44 79 GLY A N 1
ATOM 650 C CA . GLY A 1 79 ? -3.514 -4.777 17.745 1.00 64.44 79 GLY A CA 1
ATOM 651 C C . GLY A 1 79 ? -2.506 -3.777 18.307 1.00 64.44 79 GLY A C 1
ATOM 652 O O . GLY A 1 79 ? -1.317 -4.071 18.445 1.00 64.44 79 GLY A O 1
ATOM 653 N N . ARG A 1 80 ? -2.972 -2.570 18.629 1.00 61.62 80 ARG A N 1
ATOM 654 C CA . ARG A 1 80 ? -2.139 -1.580 19.313 1.00 61.62 80 ARG A CA 1
ATOM 655 C C . ARG A 1 80 ? -1.942 -2.056 20.750 1.00 61.62 80 ARG A C 1
ATOM 657 O O . ARG A 1 80 ? -2.906 -2.066 21.506 1.00 61.62 80 ARG A O 1
ATOM 664 N N . ASP A 1 81 ? -0.727 -2.465 21.112 1.00 63.56 81 ASP A N 1
ATOM 665 C CA . ASP A 1 81 ? -0.413 -2.813 22.500 1.00 63.56 81 ASP A CA 1
ATOM 666 C C . ASP A 1 81 ? -0.537 -1.550 23.376 1.00 63.56 81 ASP A C 1
ATOM 668 O O . ASP A 1 81 ? 0.241 -0.604 23.187 1.00 63.56 81 ASP A O 1
ATOM 672 N N . PRO A 1 82 ? -1.494 -1.497 24.321 1.00 58.72 82 PRO A N 1
ATOM 673 C CA . PRO A 1 82 ? -1.650 -0.348 25.205 1.00 58.72 82 PRO A CA 1
ATOM 674 C C . PRO A 1 82 ? -0.423 -0.130 26.104 1.00 58.72 82 PRO A C 1
ATOM 676 O O . PRO A 1 82 ? -0.155 1.005 26.491 1.00 58.72 82 PRO A O 1
ATOM 679 N N . ARG A 1 83 ? 0.383 -1.168 26.379 1.00 58.84 83 ARG A N 1
ATOM 680 C CA . ARG A 1 83 ? 1.602 -1.051 27.199 1.00 58.84 83 ARG A CA 1
ATOM 681 C C . ARG A 1 83 ? 2.716 -0.290 26.486 1.00 58.84 83 ARG A C 1
ATOM 683 O O . ARG A 1 83 ? 3.512 0.387 27.126 1.00 58.84 83 ARG A O 1
ATOM 690 N N . ARG A 1 84 ? 2.762 -0.353 25.151 1.00 55.25 84 ARG A N 1
ATOM 691 C CA . ARG A 1 84 ? 3.779 0.342 24.346 1.00 55.25 84 ARG A CA 1
ATOM 692 C C . ARG A 1 84 ? 3.487 1.834 24.174 1.00 55.25 84 ARG A C 1
ATOM 694 O O . ARG A 1 84 ? 4.405 2.579 23.848 1.00 55.25 84 ARG A O 1
ATOM 701 N N . ALA A 1 85 ? 2.242 2.262 24.390 1.00 55.78 85 ALA A N 1
ATOM 702 C CA . ALA A 1 85 ? 1.868 3.674 24.374 1.00 55.78 85 ALA A CA 1
ATOM 703 C C . ALA A 1 85 ? 2.355 4.418 25.631 1.00 55.78 85 ALA A C 1
ATOM 705 O O . ALA A 1 85 ? 2.801 5.546 25.505 1.00 55.78 85 ALA A O 1
ATOM 706 N N . LEU A 1 86 ? 2.350 3.763 26.799 1.00 53.72 86 LEU A N 1
ATOM 707 C CA . LEU A 1 86 ? 2.756 4.357 28.084 1.00 53.72 86 LEU A CA 1
ATOM 708 C C . LEU A 1 86 ? 4.277 4.544 28.232 1.00 53.72 86 LEU A C 1
ATOM 710 O O . LEU A 1 86 ? 4.731 5.391 28.990 1.00 53.72 86 LEU A O 1
ATOM 714 N N . ASN A 1 87 ? 5.083 3.778 27.492 1.00 49.69 87 ASN A N 1
ATOM 715 C CA . ASN A 1 87 ? 6.549 3.862 27.560 1.00 49.69 87 ASN A CA 1
ATOM 716 C C . ASN A 1 87 ? 7.153 4.877 26.566 1.00 49.69 87 ASN A C 1
ATOM 718 O O . ASN A 1 87 ? 8.373 4.938 26.431 1.00 49.69 87 ASN A O 1
ATOM 722 N N . GLN A 1 88 ? 6.328 5.631 25.826 1.00 52.94 88 GLN A N 1
ATOM 723 C CA . GLN A 1 88 ? 6.776 6.643 24.851 1.00 52.94 88 GLN A CA 1
ATOM 724 C C . GLN A 1 88 ? 6.661 8.085 25.370 1.00 52.94 88 GLN A C 1
ATOM 726 O O . GLN A 1 88 ? 7.051 9.010 24.662 1.00 52.94 88 GLN A O 1
ATOM 731 N N . ASP A 1 89 ? 6.207 8.276 26.609 1.00 46.66 89 ASP A N 1
ATOM 732 C CA . ASP A 1 89 ? 5.991 9.597 27.217 1.00 46.66 89 ASP A CA 1
ATOM 733 C C . ASP A 1 89 ? 7.260 10.177 27.884 1.00 46.66 89 ASP A C 1
ATOM 735 O O . ASP A 1 89 ? 7.200 11.154 28.625 1.00 46.66 89 ASP A O 1
ATOM 739 N N . GLY A 1 90 ? 8.425 9.583 27.604 1.00 47.44 90 GLY A N 1
ATOM 740 C CA . GLY A 1 90 ? 9.724 9.970 28.156 1.00 47.44 90 GLY A CA 1
ATOM 741 C C . GLY A 1 90 ? 10.624 10.807 27.245 1.00 47.44 90 GLY A C 1
ATOM 742 O O . GLY A 1 90 ? 11.786 10.943 27.583 1.00 47.44 90 GLY A O 1
ATOM 743 N N . GLU A 1 91 ? 10.157 11.346 26.111 1.00 41.09 91 GLU A N 1
ATOM 744 C CA . GLU A 1 91 ? 10.977 12.226 25.252 1.00 41.09 91 GLU A CA 1
ATOM 745 C C . GLU A 1 91 ? 10.119 13.318 24.568 1.00 41.09 91 GLU A C 1
ATOM 747 O O . GLU A 1 91 ? 9.352 13.020 23.641 1.00 41.09 91 GLU A O 1
ATOM 752 N N . PRO A 1 92 ? 10.226 14.603 24.967 1.00 46.28 92 PRO A N 1
ATOM 753 C CA . PRO A 1 92 ? 9.513 15.693 24.315 1.00 46.28 92 PRO A CA 1
ATOM 754 C C . PRO A 1 92 ? 10.222 16.054 23.003 1.00 46.28 92 PRO A C 1
ATOM 756 O O . PRO A 1 92 ? 11.190 16.807 22.995 1.00 46.28 92 PRO A O 1
ATOM 759 N N . GLY A 1 93 ? 9.754 15.535 21.862 1.00 47.31 93 GLY A N 1
ATOM 760 C CA . GLY A 1 93 ? 10.293 16.012 20.578 1.00 47.31 93 GLY A CA 1
ATOM 761 C C . GLY A 1 93 ? 10.022 15.224 19.300 1.00 47.31 93 GLY A C 1
ATOM 762 O O . GLY A 1 93 ? 10.705 15.468 18.307 1.00 47.31 93 GLY A O 1
ATOM 763 N N . ARG A 1 94 ? 9.076 14.275 19.255 1.00 42.88 94 ARG A N 1
ATOM 764 C CA . ARG A 1 94 ? 8.812 13.491 18.024 1.00 42.88 94 ARG A CA 1
ATOM 765 C C . ARG A 1 94 ? 7.346 13.409 17.603 1.00 42.88 94 ARG A C 1
ATOM 767 O O . ARG A 1 94 ? 6.941 12.499 16.886 1.00 42.88 94 ARG A O 1
ATOM 774 N N . SER A 1 95 ? 6.551 14.409 17.944 1.00 40.59 95 SER A N 1
ATOM 775 C CA . SER A 1 95 ? 5.199 14.615 17.413 1.00 40.59 95 SER A CA 1
ATOM 776 C C . SER A 1 95 ? 5.226 15.376 16.075 1.00 40.59 95 SER A C 1
ATOM 778 O O . SER A 1 95 ? 4.605 16.422 15.943 1.00 40.59 95 SER A O 1
ATOM 780 N N . ALA A 1 96 ? 5.958 14.886 15.060 1.00 40.66 96 ALA A N 1
ATOM 781 C CA . ALA A 1 96 ? 5.963 15.544 13.738 1.00 40.66 96 ALA A CA 1
ATOM 782 C C . ALA A 1 96 ? 6.382 14.692 12.518 1.00 40.66 96 ALA A C 1
ATOM 784 O O . ALA A 1 96 ? 6.644 15.264 11.462 1.00 40.66 96 ALA A O 1
ATOM 785 N N . LEU A 1 97 ? 6.463 13.354 12.591 1.00 43.38 97 LEU A N 1
ATOM 786 C CA . LEU A 1 97 ? 7.018 12.566 11.465 1.00 43.38 97 LEU A CA 1
ATOM 787 C C . LEU A 1 97 ? 6.026 11.749 10.628 1.00 43.38 97 LEU A C 1
ATOM 789 O O . LEU A 1 97 ? 6.420 11.219 9.596 1.00 43.38 97 LEU A O 1
ATOM 793 N N . PHE A 1 98 ? 4.735 11.716 10.966 1.00 43.00 98 PHE A N 1
ATOM 794 C CA . PHE A 1 98 ? 3.739 10.992 10.152 1.00 43.00 98 PHE A CA 1
ATOM 795 C C . PHE A 1 98 ? 2.609 11.871 9.598 1.00 43.00 98 PHE A C 1
ATOM 797 O O . PHE A 1 98 ? 1.607 11.358 9.109 1.00 43.00 98 PHE A O 1
ATOM 804 N N . SER A 1 99 ? 2.802 13.196 9.606 1.00 37.06 99 SER A N 1
ATOM 805 C CA . SER A 1 99 ? 1.853 14.180 9.064 1.00 37.06 99 SER A CA 1
ATOM 806 C C . SER A 1 99 ? 2.445 15.038 7.934 1.00 37.06 99 SER A C 1
ATOM 808 O O . SER A 1 99 ? 2.129 16.217 7.821 1.00 37.06 99 SER A O 1
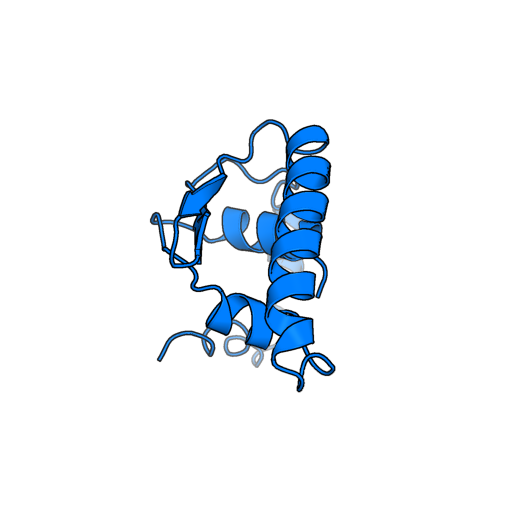ATOM 810 N N . ARG A 1 100 ? 3.326 14.473 7.093 1.00 41.69 100 ARG A N 1
ATOM 811 C CA . ARG A 1 100 ? 3.892 15.157 5.906 1.00 41.69 100 ARG A CA 1
ATOM 812 C C . ARG A 1 100 ? 3.879 14.283 4.649 1.00 41.69 100 ARG A C 1
ATOM 814 O O . ARG A 1 100 ? 4.892 14.114 3.985 1.00 41.69 100 ARG A O 1
ATOM 821 N N . ALA A 1 101 ? 2.718 13.725 4.320 1.00 37.72 101 ALA A N 1
ATOM 822 C CA . ALA A 1 101 ? 2.485 13.125 3.005 1.00 37.72 101 ALA A CA 1
ATOM 823 C C . ALA A 1 101 ? 1.006 13.244 2.606 1.00 37.72 101 ALA A C 1
ATOM 825 O O . ALA A 1 101 ? 0.340 12.237 2.390 1.00 37.72 101 ALA A O 1
ATOM 826 N N . CYS A 1 102 ? 0.480 14.471 2.615 1.00 29.77 102 CYS A N 1
ATOM 827 C CA . CYS A 1 102 ? -0.734 14.906 1.909 1.00 29.77 102 CYS A CA 1
ATOM 828 C C . CYS A 1 102 ? -0.822 16.438 2.025 1.00 29.77 102 CYS A C 1
ATOM 830 O O . CYS A 1 102 ? -1.478 16.954 2.926 1.00 29.77 102 CYS A O 1
ATOM 832 N N . ALA A 1 103 ? -0.102 17.133 1.151 1.00 31.28 103 ALA A N 1
ATOM 833 C CA . ALA A 1 103 ? -0.412 18.466 0.647 1.00 31.28 103 ALA A CA 1
ATOM 834 C C . ALA A 1 103 ? 0.205 18.540 -0.750 1.00 31.28 103 ALA A C 1
ATOM 836 O O . ALA A 1 103 ? 1.382 18.122 -0.861 1.00 31.28 103 ALA A O 1
#

pLDDT: mean 70.14, std 15.15, range [29.77, 87.06]